Protein AF-A0A1B7LN54-F1 (afdb_monomer)

Structure (mmCIF, N/CA/C/O backbone):
data_AF-A0A1B7LN54-F1
#
_entry.id   AF-A0A1B7LN54-F1
#
loop_
_atom_site.group_PDB
_atom_site.id
_atom_site.type_symbol
_atom_site.label_atom_id
_atom_site.label_alt_id
_atom_site.label_comp_id
_atom_site.label_asym_id
_atom_site.label_entity_id
_atom_site.label_seq_id
_atom_site.pdbx_PDB_ins_code
_atom_site.Cartn_x
_atom_site.Cartn_y
_atom_site.Cartn_z
_atom_site.occupancy
_atom_site.B_iso_or_equiv
_atom_site.auth_seq_id
_atom_site.auth_comp_id
_atom_site.auth_asym_id
_atom_site.auth_atom_id
_atom_site.pdbx_PDB_model_num
ATOM 1 N N . MET A 1 1 ? -24.152 7.104 17.193 1.00 45.62 1 MET A N 1
ATOM 2 C CA . MET A 1 1 ? -23.184 6.846 16.102 1.00 45.62 1 MET A CA 1
ATOM 3 C C . MET A 1 1 ? -23.233 8.050 15.165 1.00 45.62 1 MET A C 1
ATOM 5 O O . MET A 1 1 ? -24.186 8.182 14.407 1.00 45.62 1 MET A O 1
ATOM 9 N N . SER A 1 2 ? -22.337 9.026 15.336 1.00 39.66 2 SER A N 1
ATOM 10 C CA . SER A 1 2 ? -22.406 10.295 14.596 1.00 39.66 2 SER A CA 1
ATOM 11 C C . SER A 1 2 ? -21.943 10.090 13.149 1.00 39.66 2 SER A C 1
ATOM 13 O O . SER A 1 2 ? -20.973 9.383 12.884 1.00 39.66 2 SER A O 1
ATOM 15 N N . LYS A 1 3 ? -22.650 10.704 12.190 1.00 43.91 3 LYS A N 1
ATOM 16 C CA . LYS A 1 3 ? -22.421 10.573 10.735 1.00 43.91 3 LYS A CA 1
ATOM 17 C C . LYS A 1 3 ? -20.980 10.888 10.277 1.00 43.91 3 LYS A C 1
ATOM 19 O O . LYS A 1 3 ? -20.625 10.541 9.156 1.00 43.91 3 LYS A O 1
ATOM 24 N N . GLN A 1 4 ? -20.152 11.492 11.130 1.00 47.12 4 GLN A N 1
ATOM 25 C CA . GLN A 1 4 ? -18.789 11.923 10.810 1.00 47.12 4 GLN A CA 1
ATOM 26 C C . GLN A 1 4 ? -17.741 10.789 10.799 1.00 47.12 4 GLN A C 1
ATOM 28 O O . GLN A 1 4 ? -16.799 10.857 10.013 1.00 47.12 4 GLN A O 1
ATOM 33 N N . GLU A 1 5 ? -17.916 9.700 11.562 1.00 50.97 5 GLU A N 1
ATOM 34 C CA . GLU A 1 5 ? -16.970 8.559 11.535 1.00 50.97 5 GLU A CA 1
ATOM 35 C C . GLU A 1 5 ? -17.028 7.771 10.214 1.00 50.97 5 GLU A C 1
ATOM 37 O O . GLU A 1 5 ? -16.005 7.316 9.698 1.00 50.97 5 GLU A O 1
ATOM 42 N N . LYS A 1 6 ? -18.219 7.670 9.604 1.00 49.03 6 LYS A N 1
ATOM 43 C CA . LYS A 1 6 ? -18.390 7.032 8.286 1.00 49.03 6 LYS A CA 1
ATOM 44 C C . LYS A 1 6 ? -17.610 7.757 7.187 1.00 49.03 6 LYS A C 1
ATOM 46 O O . LYS A 1 6 ? -17.106 7.112 6.271 1.00 49.03 6 LYS A O 1
ATOM 51 N N . GLN A 1 7 ? -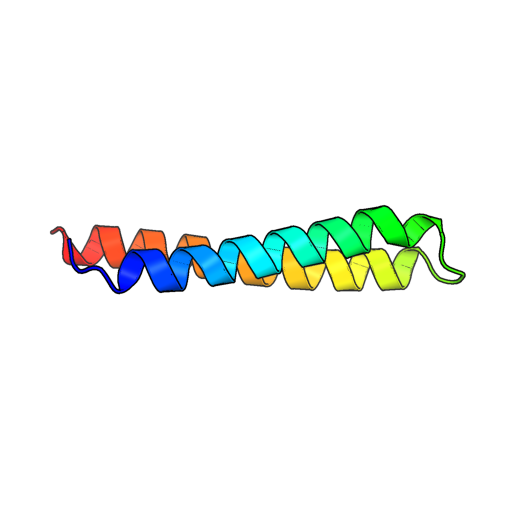17.490 9.079 7.286 1.00 50.34 7 GLN A N 1
ATOM 52 C CA . GLN A 1 7 ? -16.833 9.894 6.266 1.00 50.34 7 GLN A CA 1
ATOM 53 C C . GLN A 1 7 ? -15.302 9.747 6.320 1.00 50.34 7 GLN A C 1
ATOM 55 O O . GLN A 1 7 ? -14.655 9.670 5.277 1.00 50.34 7 GLN A O 1
ATOM 60 N N . GLN A 1 8 ? -14.724 9.593 7.518 1.00 54.06 8 GLN A N 1
ATOM 61 C CA . GLN A 1 8 ? -13.282 9.363 7.690 1.00 54.06 8 GLN A CA 1
ATOM 62 C C . GLN A 1 8 ? -12.846 7.929 7.354 1.00 54.06 8 GLN A C 1
ATOM 64 O O . GLN A 1 8 ? -11.749 7.728 6.828 1.00 54.06 8 GLN A O 1
ATOM 69 N N . GLY A 1 9 ? -13.705 6.930 7.589 1.00 61.91 9 GLY A N 1
ATOM 70 C CA . GLY A 1 9 ? -13.448 5.552 7.155 1.00 61.91 9 GLY A CA 1
ATOM 71 C C . GLY A 1 9 ? -13.312 5.426 5.632 1.00 61.91 9 GLY A C 1
ATOM 72 O O . GLY A 1 9 ? -12.438 4.706 5.147 1.00 61.91 9 GLY A O 1
ATOM 73 N N . SER A 1 10 ? -14.114 6.187 4.878 1.00 73.31 10 SER A N 1
ATOM 74 C CA . SER A 1 10 ? -14.125 6.144 3.410 1.00 73.31 10 SER A CA 1
ATOM 75 C C . SER A 1 10 ? -12.813 6.637 2.787 1.00 73.31 10 SER A C 1
ATOM 77 O O . SER A 1 10 ? -12.321 6.038 1.833 1.00 73.31 10 SER A O 1
ATOM 79 N N . TRP A 1 11 ? -12.196 7.680 3.354 1.00 78.00 11 TRP A N 1
ATOM 80 C CA . TRP A 1 11 ? -10.926 8.222 2.852 1.00 78.00 11 TRP A CA 1
ATOM 81 C C . TRP A 1 11 ? -9.746 7.264 3.070 1.00 78.00 11 TRP A C 1
ATOM 83 O O . TRP A 1 11 ? -8.839 7.162 2.246 1.00 78.00 11 TRP A O 1
ATOM 93 N N . LYS A 1 12 ? -9.776 6.499 4.165 1.00 79.00 12 LYS A N 1
ATOM 94 C CA . LYS A 1 12 ? -8.735 5.508 4.477 1.00 79.00 12 LYS A CA 1
ATOM 95 C C . LYS A 1 12 ? -8.800 4.300 3.552 1.00 79.00 12 LYS A C 1
ATOM 97 O O . LYS A 1 12 ? -7.762 3.852 3.075 1.00 79.00 12 LYS A O 1
ATOM 102 N N . LEU A 1 13 ? -10.006 3.805 3.261 1.00 83.06 13 LEU A N 1
ATOM 103 C CA . LEU A 1 13 ? -10.184 2.758 2.252 1.00 83.06 13 LEU A CA 1
ATOM 104 C C . LEU A 1 13 ? -9.759 3.235 0.859 1.00 83.06 13 LEU A C 1
ATOM 106 O O . LEU A 1 13 ? -9.170 2.456 0.112 1.00 83.06 13 LEU A O 1
ATOM 110 N N . PHE A 1 14 ? -10.006 4.503 0.526 1.00 86.31 14 PHE A N 1
ATOM 111 C CA . PHE A 1 14 ? -9.568 5.089 -0.740 1.00 86.31 14 PHE A CA 1
ATOM 112 C C . PHE A 1 14 ? -8.038 5.085 -0.878 1.00 86.31 14 PHE A C 1
ATOM 114 O O . PHE A 1 14 ? -7.519 4.596 -1.879 1.00 86.31 14 PHE A O 1
ATOM 121 N N . LEU A 1 15 ? -7.309 5.517 0.157 1.00 85.00 15 LEU A N 1
ATOM 122 C CA . LEU A 1 15 ? -5.839 5.494 0.177 1.00 85.00 15 LEU A CA 1
ATOM 123 C C . LEU A 1 15 ? -5.263 4.076 0.036 1.00 85.00 15 LEU A C 1
ATOM 125 O O . LEU A 1 15 ? -4.310 3.868 -0.712 1.00 85.00 15 LEU A O 1
ATOM 129 N N . ILE A 1 16 ? -5.862 3.088 0.709 1.00 87.81 16 ILE A N 1
ATOM 130 C CA . ILE A 1 16 ? -5.452 1.679 0.588 1.00 87.81 16 ILE A CA 1
ATOM 131 C C . ILE A 1 16 ? -5.709 1.155 -0.827 1.00 87.81 16 ILE A C 1
ATOM 133 O O . ILE A 1 16 ? -4.850 0.487 -1.400 1.00 87.81 16 ILE A O 1
ATOM 137 N N . SER A 1 17 ? -6.867 1.484 -1.404 1.00 88.25 17 SER A N 1
ATOM 138 C CA . SER A 1 17 ? -7.236 1.061 -2.759 1.00 88.25 17 SER A CA 1
ATOM 139 C C . SER A 1 17 ? -6.298 1.661 -3.805 1.00 88.25 17 SER A C 1
A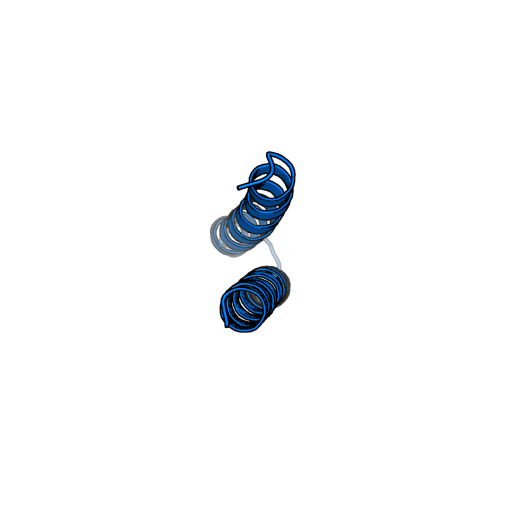TOM 141 O O . SER A 1 17 ? -5.849 0.949 -4.698 1.00 88.25 17 SER A O 1
ATOM 143 N N . ILE A 1 18 ? -5.927 2.938 -3.660 1.00 89.31 18 ILE A N 1
ATOM 144 C CA . ILE A 1 18 ? -4.920 3.586 -4.513 1.00 89.31 18 ILE A CA 1
ATOM 145 C C . ILE A 1 18 ? -3.564 2.896 -4.371 1.00 89.31 18 ILE A C 1
ATOM 147 O O . ILE A 1 18 ? -2.941 2.579 -5.380 1.00 89.31 18 ILE A O 1
ATOM 151 N N . GLY A 1 19 ? -3.104 2.626 -3.147 1.00 86.56 19 GLY A N 1
ATOM 152 C CA . GLY A 1 19 ? -1.826 1.946 -2.928 1.00 86.56 19 GLY A CA 1
ATOM 153 C C . GLY A 1 19 ? -1.777 0.551 -3.569 1.00 86.56 19 GLY A C 1
ATOM 154 O O . GLY A 1 19 ? -0.781 0.194 -4.196 1.00 86.56 19 GLY A O 1
ATOM 155 N N . LEU A 1 20 ? -2.880 -0.202 -3.507 1.00 88.06 20 LEU A N 1
ATOM 156 C CA . LEU A 1 20 ? -3.043 -1.474 -4.224 1.00 88.06 20 L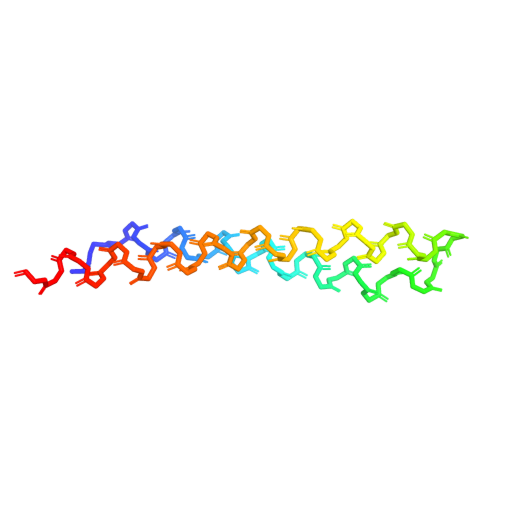EU A CA 1
ATOM 157 C C . LEU A 1 20 ? -3.011 -1.297 -5.747 1.00 88.06 20 LEU A C 1
ATOM 159 O O . LEU A 1 20 ? -2.400 -2.101 -6.449 1.00 88.06 20 LEU A O 1
ATOM 163 N N . LEU A 1 21 ? -3.623 -0.228 -6.255 1.00 88.94 21 LEU A N 1
ATOM 164 C CA . LEU A 1 21 ? -3.626 0.102 -7.678 1.00 88.94 21 LEU A CA 1
ATOM 165 C C . LEU A 1 21 ? -2.207 0.411 -8.179 1.00 88.94 21 LEU A C 1
ATOM 167 O O . LEU A 1 21 ? -1.813 -0.070 -9.238 1.00 88.94 21 LEU A O 1
ATOM 171 N N . PHE A 1 22 ? -1.400 1.111 -7.376 1.00 85.19 22 PHE A N 1
ATOM 172 C CA . PHE A 1 22 ? 0.024 1.327 -7.650 1.00 85.19 22 PHE A CA 1
ATOM 173 C C . PHE A 1 22 ? 0.815 0.017 -7.708 1.00 85.19 22 PHE A C 1
ATOM 175 O O . PHE A 1 22 ? 1.615 -0.158 -8.624 1.00 85.19 22 PHE A O 1
ATOM 182 N N . ILE A 1 23 ? 0.565 -0.927 -6.794 1.00 86.56 23 ILE A N 1
ATOM 183 C CA . ILE A 1 23 ? 1.220 -2.247 -6.806 1.00 86.56 23 ILE A CA 1
ATOM 184 C C . ILE A 1 23 ? 0.824 -3.043 -8.060 1.00 86.56 23 ILE A C 1
ATOM 186 O O . ILE A 1 23 ? 1.671 -3.676 -8.685 1.00 86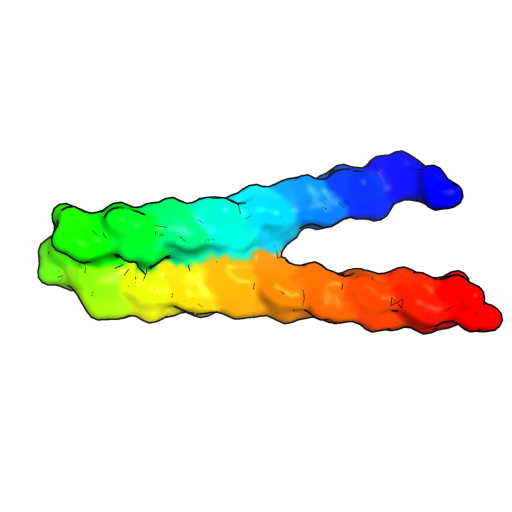.56 23 ILE A O 1
ATOM 190 N N . MET A 1 24 ? -0.446 -2.983 -8.468 1.00 87.69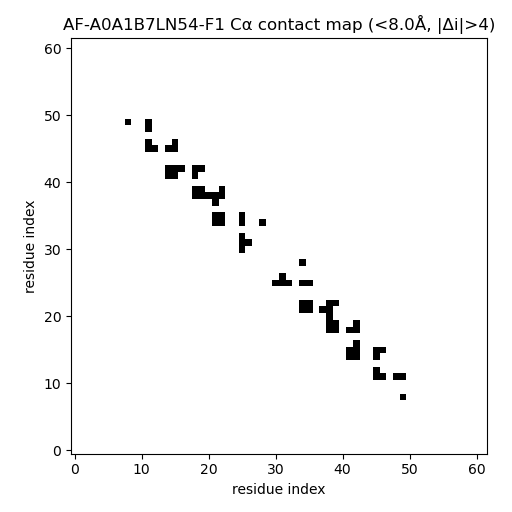 24 MET A N 1
ATOM 191 C CA . MET A 1 24 ? -0.946 -3.680 -9.659 1.00 87.69 24 MET A CA 1
ATOM 192 C C . MET A 1 24 ? -0.413 -3.079 -10.971 1.00 87.69 24 MET A C 1
ATOM 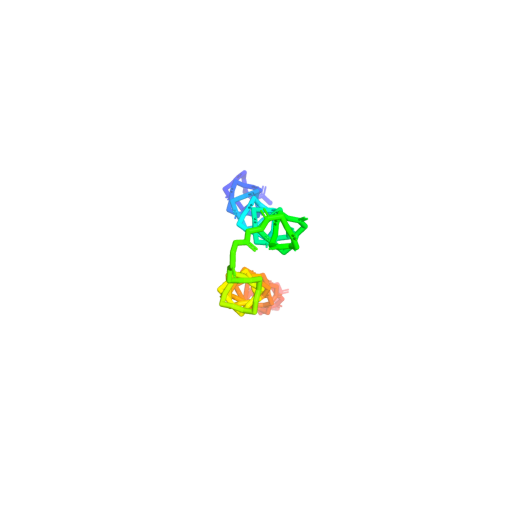194 O O . MET A 1 24 ? -0.217 -3.796 -11.955 1.00 87.69 24 MET A O 1
ATOM 198 N N . VAL A 1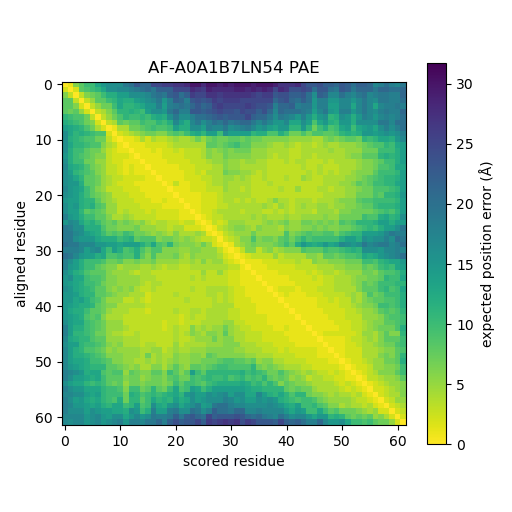 25 ? -0.177 -1.764 -11.000 1.00 86.31 25 VAL A N 1
ATOM 199 C CA . VAL A 1 25 ? 0.396 -1.049 -12.153 1.00 86.31 25 VAL A CA 1
ATOM 200 C C . VAL A 1 25 ? 1.922 -1.155 -12.190 1.00 86.31 25 VAL A C 1
ATOM 202 O O . VAL A 1 25 ? 2.498 -1.107 -13.274 1.00 86.31 25 VAL A O 1
ATOM 205 N N . ALA A 1 26 ? 2.577 -1.373 -11.049 1.00 84.38 26 ALA A N 1
ATOM 206 C CA . ALA A 1 26 ? 4.028 -1.461 -10.945 1.00 84.38 26 ALA A CA 1
ATOM 207 C C . ALA A 1 26 ? 4.724 -2.390 -11.960 1.00 84.38 26 ALA A C 1
ATOM 209 O O . ALA A 1 26 ? 5.701 -1.943 -12.552 1.00 84.38 26 ALA A O 1
ATOM 210 N N . PRO A 1 27 ? 4.264 -3.626 -12.249 1.00 80.69 27 PRO A N 1
ATOM 211 C CA . PRO A 1 27 ? 4.920 -4.477 -13.250 1.00 80.69 27 PRO A CA 1
ATOM 212 C C . PRO A 1 27 ? 4.878 -3.912 -14.680 1.00 80.69 27 PRO A C 1
ATOM 214 O O . PRO A 1 27 ? 5.584 -4.417 -15.546 1.00 80.69 27 PRO A O 1
ATOM 217 N N . LYS A 1 28 ? 4.063 -2.882 -14.946 1.00 83.44 28 LYS A N 1
ATOM 218 C CA . LYS A 1 28 ? 3.991 -2.205 -16.248 1.00 83.44 28 LYS A CA 1
ATOM 219 C C . LYS A 1 28 ? 4.940 -1.006 -16.371 1.00 83.44 28 LYS A C 1
ATOM 221 O O . LYS A 1 28 ? 4.948 -0.367 -17.420 1.00 83.44 28 LYS A O 1
ATOM 226 N N . THR A 1 29 ? 5.704 -0.664 -15.332 1.00 82.50 29 THR A N 1
ATOM 227 C CA . THR A 1 29 ? 6.618 0.488 -15.351 1.00 82.50 29 THR A CA 1
ATOM 228 C C . THR A 1 29 ? 8.078 0.069 -15.453 1.00 82.50 29 THR A C 1
ATOM 230 O O . THR A 1 29 ? 8.442 -1.071 -15.185 1.00 82.50 29 THR A O 1
ATOM 233 N N . GLN A 1 30 ? 8.929 1.011 -15.867 1.00 78.94 30 GLN A N 1
ATOM 234 C CA . GLN A 1 30 ? 10.362 0.772 -16.072 1.00 78.94 30 GLN A CA 1
ATOM 235 C C . GLN A 1 30 ? 11.107 0.452 -14.763 1.00 78.94 30 GLN A C 1
ATOM 237 O O . GLN A 1 30 ? 12.148 -0.198 -14.786 1.00 78.94 30 GLN A O 1
ATOM 242 N N . THR A 1 31 ? 10.573 0.883 -13.617 1.00 80.88 31 THR A N 1
ATOM 243 C CA . THR A 1 31 ? 11.156 0.681 -12.282 1.00 80.88 31 THR A CA 1
ATOM 244 C C . THR A 1 31 ? 10.137 0.035 -11.332 1.00 80.88 31 THR A C 1
ATOM 246 O O . THR A 1 31 ? 9.703 0.646 -10.348 1.00 80.88 31 THR A O 1
ATOM 249 N N . PRO A 1 32 ? 9.763 -1.237 -11.579 1.00 81.88 32 PRO A N 1
ATOM 250 C CA . PRO A 1 32 ? 8.681 -1.906 -10.854 1.00 81.88 32 PRO A CA 1
ATOM 251 C C . PRO A 1 32 ? 8.956 -1.980 -9.347 1.00 81.88 32 PRO A C 1
ATOM 253 O O . PRO A 1 32 ? 8.054 -1.799 -8.535 1.00 81.88 32 PRO A O 1
ATOM 256 N N . MET A 1 33 ? 10.220 -2.163 -8.957 1.00 85.69 33 MET A N 1
ATOM 257 C CA . MET A 1 33 ? 10.635 -2.262 -7.555 1.00 85.69 33 MET A CA 1
ATOM 258 C C . MET A 1 33 ? 10.359 -0.974 -6.761 1.00 85.69 33 MET A C 1
ATOM 260 O O . MET A 1 33 ? 9.787 -1.030 -5.676 1.00 85.69 33 MET A O 1
ATOM 264 N N . LEU A 1 34 ? 10.697 0.192 -7.321 1.00 86.06 34 LEU A N 1
ATOM 265 C CA . LEU A 1 34 ? 10.466 1.501 -6.693 1.00 86.06 34 LEU A CA 1
ATOM 266 C C . LEU A 1 34 ? 8.972 1.784 -6.517 1.00 86.06 34 LEU A C 1
ATOM 268 O O . LEU A 1 34 ? 8.543 2.275 -5.472 1.00 86.06 34 LEU A O 1
ATOM 272 N N . MET A 1 35 ? 8.171 1.428 -7.521 1.00 86.19 35 MET A N 1
ATOM 273 C CA . MET A 1 35 ? 6.729 1.653 -7.507 1.00 86.19 35 MET A CA 1
ATOM 274 C C . MET A 1 35 ? 6.000 0.711 -6.535 1.00 86.19 35 MET A C 1
ATOM 276 O O . MET A 1 35 ? 5.080 1.147 -5.843 1.00 86.19 35 MET A O 1
ATOM 280 N N . ILE A 1 36 ? 6.454 -0.544 -6.409 1.00 88.56 36 ILE A N 1
ATOM 281 C CA . ILE A 1 36 ? 5.968 -1.496 -5.393 1.00 88.56 36 ILE A CA 1
ATOM 282 C C . ILE A 1 36 ? 6.286 -0.990 -3.986 1.00 88.56 36 ILE A C 1
ATOM 284 O O . ILE A 1 36 ? 5.399 -0.978 -3.135 1.00 88.56 36 ILE A O 1
ATOM 288 N N . ILE A 1 37 ? 7.524 -0.545 -3.739 1.00 91.00 37 ILE A N 1
ATOM 289 C CA . ILE A 1 37 ? 7.938 -0.014 -2.431 1.00 91.00 37 ILE A CA 1
ATOM 290 C C . ILE A 1 37 ? 7.103 1.222 -2.073 1.00 91.00 37 ILE A C 1
ATOM 292 O O . ILE A 1 37 ? 6.563 1.299 -0.969 1.00 91.00 37 ILE A O 1
ATOM 296 N N . GLY A 1 38 ? 6.925 2.152 -3.016 1.00 89.25 38 GLY A N 1
ATOM 297 C CA . GLY A 1 38 ? 6.074 3.328 -2.823 1.00 89.25 38 GLY A CA 1
ATOM 298 C C . GLY A 1 38 ? 4.617 2.960 -2.521 1.00 89.25 38 GLY A C 1
ATOM 299 O O . GLY A 1 38 ? 4.043 3.455 -1.549 1.00 89.25 38 GLY A O 1
ATOM 300 N N . GLY A 1 39 ? 4.035 2.038 -3.294 1.00 88.25 39 GLY A N 1
ATOM 301 C CA . GLY A 1 39 ? 2.677 1.534 -3.068 1.00 88.25 39 GLY A CA 1
ATOM 302 C C . GLY A 1 39 ? 2.514 0.856 -1.704 1.00 88.25 39 GLY A C 1
ATOM 303 O O . GLY A 1 39 ? 1.550 1.132 -0.989 1.00 88.25 39 GLY A O 1
ATOM 304 N N . LEU A 1 40 ? 3.487 0.038 -1.290 1.00 91.44 40 LEU A N 1
ATOM 305 C CA . LEU A 1 40 ? 3.503 -0.629 0.017 1.00 91.44 40 LEU A CA 1
ATOM 306 C C . LEU A 1 40 ? 3.523 0.363 1.183 1.00 91.44 40 LEU A C 1
ATOM 308 O O . LEU A 1 40 ? 2.787 0.168 2.152 1.00 91.44 40 LEU A O 1
ATOM 312 N N . ILE A 1 41 ? 4.314 1.436 1.092 1.00 93.06 41 ILE A N 1
ATOM 313 C CA . ILE A 1 41 ? 4.369 2.483 2.125 1.00 93.06 41 ILE A CA 1
ATOM 314 C C . ILE A 1 41 ? 3.005 3.175 2.266 1.00 93.06 41 ILE A C 1
ATOM 316 O O . ILE A 1 41 ? 2.528 3.371 3.387 1.00 93.06 41 ILE A O 1
ATOM 320 N N . ILE A 1 42 ? 2.344 3.490 1.147 1.00 89.94 42 ILE A N 1
ATOM 321 C CA . ILE A 1 42 ? 1.014 4.124 1.139 1.00 89.94 42 ILE A CA 1
ATOM 322 C C . ILE A 1 42 ? -0.035 3.197 1.771 1.00 89.94 42 ILE A C 1
ATOM 324 O O . ILE A 1 42 ? -0.810 3.633 2.630 1.00 89.94 42 ILE A O 1
ATOM 328 N N . VAL A 1 43 ? -0.032 1.909 1.407 1.00 90.62 43 VAL A N 1
ATOM 329 C CA . VAL A 1 43 ? -0.932 0.905 2.003 1.00 90.62 43 VAL A CA 1
ATOM 330 C C . VAL A 1 43 ? -0.686 0.780 3.507 1.00 90.62 43 VAL A C 1
ATOM 332 O O . VAL A 1 43 ? -1.641 0.824 4.286 1.00 90.62 43 VAL A O 1
ATOM 335 N N . LEU A 1 44 ? 0.577 0.681 3.936 1.00 90.31 44 LEU A N 1
ATOM 336 C CA . LEU A 1 44 ? 0.945 0.613 5.354 1.00 90.31 44 LEU A CA 1
ATOM 337 C C . LEU A 1 44 ? 0.429 1.827 6.128 1.00 90.31 44 LEU A C 1
ATOM 339 O O . LEU A 1 44 ? -0.161 1.659 7.197 1.00 90.31 44 LEU A O 1
ATOM 343 N N . MET A 1 45 ? 0.575 3.034 5.577 1.00 88.25 45 MET A N 1
ATOM 344 C CA . MET A 1 45 ? 0.056 4.248 6.207 1.00 88.25 45 MET A CA 1
ATOM 345 C C . MET A 1 45 ? -1.468 4.199 6.385 1.00 88.25 45 MET A C 1
ATOM 347 O O . MET A 1 45 ? -1.975 4.475 7.478 1.00 88.25 45 MET A O 1
ATOM 351 N N . GLY A 1 46 ? -2.198 3.779 5.345 1.00 86.38 46 GLY A N 1
ATOM 352 C CA . GLY A 1 46 ? -3.652 3.617 5.401 1.00 86.38 46 GLY A CA 1
ATOM 353 C C . GLY A 1 46 ? -4.095 2.591 6.451 1.00 86.38 46 GLY A C 1
ATOM 354 O O . GLY A 1 46 ? -5.016 2.849 7.235 1.00 86.38 46 GLY A O 1
ATOM 355 N N . VAL A 1 47 ? -3.399 1.453 6.534 1.00 85.75 47 VAL A N 1
ATOM 356 C CA . VAL A 1 47 ? -3.686 0.384 7.507 1.00 85.75 47 VAL A CA 1
ATOM 357 C C . VAL A 1 47 ? -3.377 0.825 8.940 1.00 85.75 47 VAL A C 1
ATOM 359 O O . VAL A 1 47 ? -4.175 0.564 9.846 1.00 85.75 47 VAL A O 1
ATOM 362 N N . ILE A 1 48 ? -2.265 1.530 9.167 1.00 87.31 48 ILE A N 1
ATOM 363 C CA . ILE A 1 48 ? -1.907 2.069 10.489 1.00 87.31 48 ILE A CA 1
ATOM 364 C C . ILE A 1 48 ? -2.964 3.076 10.955 1.00 87.31 48 ILE A C 1
ATOM 366 O O . ILE A 1 48 ? -3.424 2.997 12.098 1.00 87.31 48 ILE A O 1
ATOM 370 N N . MET A 1 49 ? -3.413 3.979 10.075 1.00 83.12 49 MET A N 1
ATOM 371 C CA . MET A 1 49 ? -4.492 4.921 10.393 1.00 83.12 49 MET A CA 1
ATOM 372 C C . MET A 1 49 ? -5.819 4.219 10.708 1.00 83.12 49 MET A C 1
ATOM 374 O O . MET A 1 49 ? -6.560 4.703 11.566 1.00 83.12 49 MET A O 1
ATOM 378 N N . LEU A 1 50 ? -6.136 3.100 10.047 1.00 80.94 50 LEU A N 1
ATOM 379 C CA . LEU A 1 50 ? -7.318 2.285 10.359 1.00 80.94 50 LEU A CA 1
ATOM 380 C C . LEU A 1 50 ? -7.194 1.590 11.716 1.00 80.94 50 LEU A C 1
ATOM 382 O O . LEU A 1 50 ? -8.132 1.626 12.515 1.00 80.94 50 LEU A O 1
ATOM 386 N N . ARG A 1 51 ? -6.039 0.977 12.007 1.00 80.38 51 ARG A N 1
ATOM 387 C CA . ARG A 1 51 ? -5.794 0.343 13.312 1.00 80.38 51 ARG A CA 1
ATOM 388 C C . ARG A 1 51 ? -5.890 1.358 14.446 1.00 80.38 51 ARG A C 1
ATOM 390 O O . ARG A 1 51 ? -6.513 1.055 15.461 1.00 80.38 51 ARG A O 1
ATOM 397 N N . LYS A 1 52 ? -5.301 2.546 14.281 1.00 77.88 52 LYS A N 1
ATOM 398 C CA . LYS A 1 52 ? -5.277 3.575 15.330 1.00 77.88 52 LYS A CA 1
ATOM 399 C C . LYS A 1 52 ? -6.679 4.096 15.654 1.00 77.88 52 LYS A C 1
ATOM 401 O O . LYS A 1 52 ? -7.006 4.234 16.831 1.00 77.88 52 LYS A O 1
ATOM 406 N N . ASP A 1 53 ? -7.526 4.278 14.643 1.00 74.25 53 ASP A N 1
ATOM 407 C CA . ASP A 1 53 ? -8.934 4.638 14.853 1.00 74.25 53 ASP A CA 1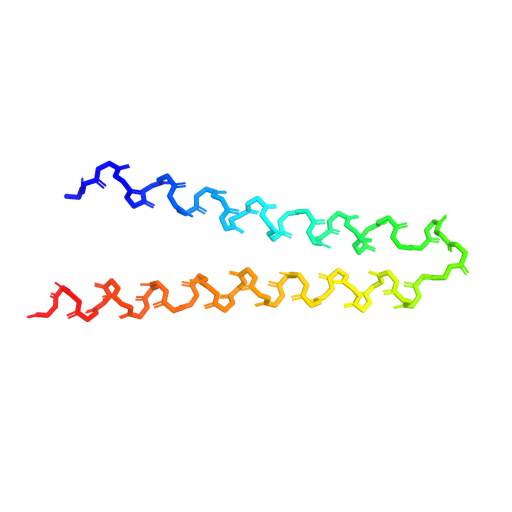
ATOM 408 C C . ASP A 1 53 ? -9.715 3.532 15.551 1.00 74.25 53 ASP A C 1
ATOM 410 O O . ASP A 1 53 ? -10.404 3.803 16.526 1.00 74.25 53 ASP A O 1
ATOM 414 N N . ARG A 1 54 ? -9.545 2.272 15.133 1.00 72.31 54 ARG A N 1
ATOM 415 C CA . ARG A 1 54 ? -10.224 1.127 15.766 1.00 72.31 54 ARG A CA 1
ATOM 416 C C . ARG A 1 54 ? -9.854 0.983 17.244 1.00 72.31 54 ARG A C 1
ATOM 418 O O . ARG A 1 54 ? -10.685 0.565 18.044 1.00 72.31 54 ARG A O 1
ATOM 425 N N . VAL A 1 55 ? -8.616 1.312 17.618 1.00 73.88 55 VAL A N 1
ATOM 426 C CA . VAL A 1 55 ? -8.174 1.332 19.023 1.00 73.88 55 VAL A CA 1
ATOM 427 C C . VAL A 1 55 ? -8.802 2.505 19.780 1.00 73.88 55 VAL A C 1
ATOM 429 O O . VAL A 1 55 ? -9.255 2.323 20.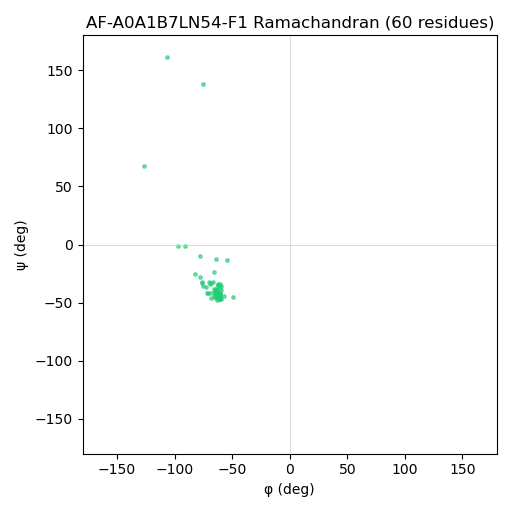910 1.00 73.88 55 VAL A O 1
ATOM 432 N N . LYS A 1 56 ? -8.873 3.689 19.161 1.00 68.06 56 LYS A N 1
ATOM 433 C CA . LYS A 1 56 ? -9.496 4.881 19.754 1.00 68.06 56 LYS A CA 1
ATOM 434 C C . LYS A 1 56 ? -11.006 4.697 19.958 1.00 68.06 56 LYS A C 1
ATOM 436 O O . LYS A 1 56 ? -11.507 5.004 21.035 1.00 68.06 56 LYS A O 1
ATOM 441 N N . GLU A 1 57 ? -11.702 4.105 18.989 1.00 66.31 57 GLU A N 1
ATOM 442 C CA . GLU A 1 57 ? -13.135 3.793 19.069 1.00 66.31 57 GLU A CA 1
ATOM 443 C C . GLU A 1 57 ? -13.434 2.788 20.195 1.00 66.31 57 GLU A C 1
ATOM 445 O O . GLU A 1 57 ? -14.386 2.964 20.953 1.00 66.31 57 GLU A O 1
ATOM 450 N N . ARG A 1 58 ? -12.586 1.762 20.375 1.00 63.03 58 ARG A N 1
ATOM 451 C CA . ARG A 1 58 ? -12.719 0.813 21.497 1.00 63.03 58 ARG A CA 1
ATOM 452 C C . ARG A 1 58 ? -12.474 1.459 22.858 1.00 63.03 58 ARG A C 1
ATOM 454 O O . ARG A 1 58 ? -13.071 1.020 23.835 1.00 63.03 58 ARG A O 1
ATOM 461 N N . ARG A 1 59 ? -11.598 2.466 22.937 1.00 65.50 59 ARG A N 1
ATOM 462 C CA . ARG A 1 59 ? -11.294 3.168 24.192 1.00 65.50 59 ARG A CA 1
ATOM 463 C C . ARG A 1 59 ? -12.407 4.147 24.590 1.00 65.50 59 ARG A C 1
ATOM 465 O O . ARG A 1 59 ? -12.670 4.265 25.772 1.00 65.50 59 ARG A O 1
ATOM 472 N N . ASN A 1 60 ? -13.089 4.771 23.625 1.00 59.47 60 ASN A N 1
ATOM 473 C CA . ASN A 1 60 ? -14.230 5.670 23.872 1.00 59.47 60 ASN A CA 1
ATOM 474 C C . ASN A 1 60 ? -15.558 4.948 24.180 1.00 59.47 60 ASN A C 1
ATOM 476 O O . ASN A 1 60 ? -16.539 5.605 24.513 1.00 59.47 60 ASN A O 1
ATOM 480 N N . LYS A 1 61 ? -15.618 3.620 24.010 1.00 58.22 61 LYS A N 1
ATOM 481 C CA . LYS A 1 61 ? -16.787 2.787 24.347 1.00 58.22 61 LYS A CA 1
ATOM 482 C C . LYS A 1 61 ? -16.681 2.110 25.725 1.00 58.22 61 LYS A C 1
ATOM 484 O O . LYS A 1 61 ? -17.598 1.378 26.085 1.00 58.22 61 LYS A O 1
ATOM 489 N N . LYS A 1 62 ? -15.577 2.313 26.451 1.00 49.88 62 LYS A N 1
ATOM 490 C CA . LYS A 1 62 ? -15.455 2.005 27.884 1.00 49.88 62 LYS A CA 1
ATOM 491 C C . LYS A 1 62 ? -15.746 3.262 28.685 1.00 49.88 62 LYS A C 1
ATOM 493 O O . LYS A 1 62 ? -16.314 3.097 29.780 1.00 49.88 62 LYS A O 1
#

Foldseek 3Di:
DDPVVVVVLVVLVVQLVVLVVQLVCLVVDPHSPVSPVVSVVSNVVSVVVVVVVVVVVVVVVD

Radius of gyration: 14.85 Å; Cα contacts (8 Å, |Δi|>4): 37; chains: 1; bounding box: 34×16×44 Å

pLDDT: mean 76.87, std 14.51, range [39.66, 93.06]

Mean predicted aligned error: 8.32 Å

Solvent-accessible surface area (backbone atoms only — not comparable to full-atom values): 3353 Å² total; per-residue (Å²): 136,68,79,66,61,64,59,57,52,52,56,37,53,47,44,31,52,49,16,51,49,37,43,70,49,13,83,79,46,98,55,31,68,63,37,34,54,53,15,50,53,43,28,49,52,25,50,51,56,50,52,54,48,57,52,50,56,58,59,74,74,108

Secondary structure (DSSP, 8-state):
--THHHHHHHHHHHHHHHHHHHHHHGGGSS-HHHHHHHHHHHHHHHHHHHHHHHHHHHHHT-

Sequence (62 aa):
MSKQEKQQGSWKLFLISIGLLFIMVAPKTQTPMLMIIGGLIIVLMGVIMLRKDRVKERRNKK